Protein AF-A0A4V2REL2-F1 (afdb_monomer_lite)

Organism: NCBI:txid194963

Sequence (87 aa):
MHAETYAVINLAALNLIEAVSAAYFVTEEESAARHEFRAREMLKKVATALGYEVTAVVPGDRSEEGLKGSRPSANGGLRLVPNALVE
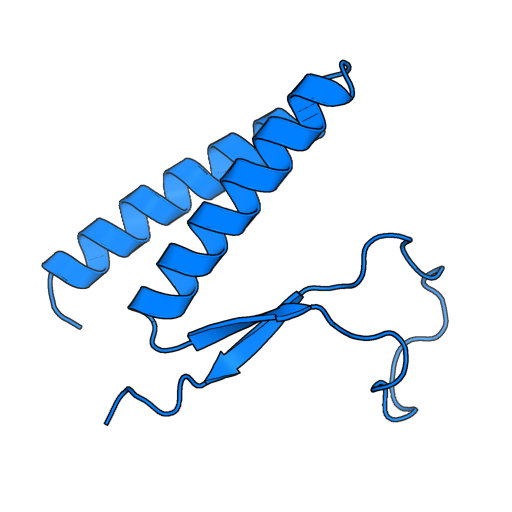
Structure (mmCIF, N/CA/C/O backbone):
data_AF-A0A4V2REL2-F1
#
_entry.id   AF-A0A4V2REL2-F1
#
loop_
_atom_site.group_PDB
_atom_site.id
_atom_site.type_symbol
_atom_site.label_atom_id
_atom_site.label_alt_id
_atom_site.label_comp_id
_atom_site.label_asym_id
_atom_site.label_entity_id
_atom_site.label_seq_id
_atom_site.pdbx_PDB_ins_code
_atom_site.Cartn_x
_atom_site.Cartn_y
_atom_site.Cartn_z
_atom_site.occupancy
_atom_site.B_iso_or_equiv
_atom_site.auth_seq_id
_atom_site.auth_comp_id
_atom_site.auth_asym_id
_atom_site.auth_atom_id
_atom_site.pdbx_PDB_model_num
ATOM 1 N N . MET A 1 1 ? -15.157 6.169 13.969 1.00 62.03 1 MET A N 1
ATOM 2 C CA . MET A 1 1 ? -13.928 6.512 13.217 1.00 62.03 1 MET A CA 1
ATOM 3 C C . MET A 1 1 ? -13.598 7.968 13.514 1.00 62.03 1 MET A C 1
ATOM 5 O O . MET A 1 1 ? -14.477 8.800 13.336 1.00 62.03 1 MET A O 1
ATOM 9 N N . HIS A 1 2 ? -12.419 8.263 14.062 1.00 79.81 2 HIS A N 1
ATOM 10 C CA . HIS A 1 2 ? -12.041 9.625 14.467 1.00 79.81 2 HIS A CA 1
ATOM 11 C C . HIS A 1 2 ? -11.497 10.393 13.247 1.00 79.81 2 HIS A C 1
ATOM 13 O O . HIS A 1 2 ? -10.912 9.781 12.352 1.00 79.81 2 HIS A O 1
ATOM 19 N N . ALA A 1 3 ? -11.698 11.714 13.182 1.00 82.75 3 ALA A N 1
ATOM 20 C CA . ALA A 1 3 ? -11.278 12.538 12.037 1.00 82.75 3 ALA A CA 1
ATOM 21 C C . ALA A 1 3 ? -9.771 12.413 11.732 1.00 82.75 3 ALA A C 1
ATOM 23 O O . ALA A 1 3 ? -9.360 12.400 10.573 1.00 82.75 3 ALA A O 1
ATOM 24 N N . GLU A 1 4 ? -8.960 12.231 12.773 1.00 83.50 4 GLU A N 1
ATOM 25 C CA . GLU A 1 4 ? -7.518 11.995 12.678 1.00 83.50 4 GLU A CA 1
ATOM 26 C C . GLU A 1 4 ? -7.190 10.686 11.947 1.00 83.50 4 GLU A C 1
ATOM 28 O O . GLU A 1 4 ? -6.356 10.674 11.043 1.00 83.50 4 GLU A O 1
ATOM 33 N N . THR A 1 5 ? -7.904 9.597 12.255 1.00 86.50 5 THR A N 1
ATOM 34 C CA . THR A 1 5 ? -7.747 8.305 11.569 1.00 86.50 5 THR A CA 1
ATOM 35 C C . THR A 1 5 ? -8.030 8.442 10.073 1.00 86.50 5 THR A C 1
ATOM 37 O O . THR A 1 5 ? -7.291 7.913 9.247 1.00 86.50 5 THR A O 1
ATOM 40 N N . TYR A 1 6 ? -9.067 9.199 9.709 1.00 88.75 6 TYR A N 1
ATOM 41 C CA . TYR A 1 6 ? -9.418 9.442 8.309 1.00 88.75 6 TYR A CA 1
ATOM 42 C C . TYR A 1 6 ? -8.341 10.248 7.569 1.00 88.75 6 TYR A C 1
ATOM 44 O O . TYR A 1 6 ? -7.983 9.909 6.442 1.00 88.75 6 TYR A O 1
ATOM 52 N N . ALA A 1 7 ? -7.778 11.278 8.208 1.00 90.94 7 ALA A N 1
ATOM 53 C CA . ALA A 1 7 ? -6.695 12.071 7.629 1.00 90.94 7 ALA A CA 1
ATOM 54 C C . ALA A 1 7 ? -5.433 11.226 7.374 1.00 90.94 7 ALA A C 1
ATOM 56 O O . ALA A 1 7 ? -4.847 11.303 6.292 1.00 90.94 7 ALA A O 1
ATOM 57 N N . VAL A 1 8 ? -5.057 10.375 8.336 1.00 89.19 8 VAL A N 1
ATOM 58 C CA . VAL A 1 8 ? -3.925 9.443 8.202 1.00 89.19 8 VAL A CA 1
ATOM 59 C C . VAL A 1 8 ? -4.157 8.459 7.056 1.00 89.19 8 VAL A C 1
ATOM 61 O O . VAL A 1 8 ? -3.272 8.285 6.215 1.00 89.19 8 VAL A O 1
ATOM 64 N N . ILE A 1 9 ? -5.350 7.857 6.986 1.00 93.94 9 ILE A N 1
ATOM 65 C CA . ILE A 1 9 ? -5.715 6.917 5.919 1.00 93.94 9 ILE A CA 1
ATOM 66 C C . ILE A 1 9 ? -5.647 7.599 4.554 1.00 93.94 9 ILE A C 1
ATOM 68 O O . ILE A 1 9 ? -5.011 7.068 3.649 1.00 93.94 9 ILE A O 1
ATOM 72 N N . ASN A 1 10 ? -6.247 8.780 4.401 1.00 95.56 10 ASN A N 1
ATOM 73 C CA . ASN A 1 10 ? -6.283 9.473 3.115 1.00 95.56 10 ASN A CA 1
ATOM 74 C C . ASN A 1 10 ? -4.891 9.858 2.622 1.00 95.56 10 ASN A C 1
ATOM 76 O O . ASN A 1 10 ? -4.571 9.639 1.454 1.00 95.56 10 ASN A O 1
ATOM 80 N N . LEU A 1 11 ? -4.046 10.400 3.501 1.00 96.25 11 LEU A N 1
ATOM 81 C CA . LEU A 1 11 ? -2.685 10.757 3.120 1.00 96.25 11 LEU A CA 1
ATOM 82 C C . LEU A 1 11 ? -1.884 9.512 2.719 1.00 96.25 11 LEU A C 1
ATOM 84 O O . LEU A 1 11 ? -1.200 9.525 1.695 1.00 96.25 11 LEU A O 1
ATOM 88 N N . ALA A 1 12 ? -1.979 8.426 3.488 1.00 96.38 12 ALA A N 1
ATOM 89 C CA . ALA A 1 12 ? -1.310 7.173 3.153 1.00 96.38 12 ALA A CA 1
ATOM 90 C C . ALA A 1 12 ? -1.841 6.571 1.838 1.00 96.38 12 ALA A C 1
ATOM 92 O O . ALA A 1 12 ? -1.047 6.108 1.022 1.00 96.38 12 ALA A O 1
ATOM 93 N N . ALA A 1 13 ? -3.151 6.638 1.586 1.00 97.00 13 ALA A N 1
ATOM 94 C CA . ALA A 1 13 ? -3.777 6.139 0.364 1.00 97.00 13 ALA A CA 1
ATOM 95 C C . ALA A 1 13 ? -3.337 6.918 -0.887 1.00 97.00 13 ALA A C 1
ATOM 97 O O . ALA A 1 13 ? -3.015 6.307 -1.904 1.00 97.00 13 ALA A O 1
ATOM 98 N N . LEU A 1 14 ? -3.248 8.250 -0.814 1.00 97.69 14 LEU A N 1
ATOM 99 C CA . LEU A 1 14 ? -2.723 9.059 -1.919 1.00 97.69 14 LEU A CA 1
ATOM 100 C C . LEU A 1 14 ? -1.262 8.704 -2.227 1.00 97.69 14 LEU A C 1
ATOM 102 O O . LEU A 1 14 ? -0.912 8.464 -3.382 1.00 97.69 14 LEU A O 1
ATOM 106 N N . ASN A 1 15 ? -0.430 8.583 -1.188 1.00 97.56 15 ASN A N 1
ATOM 107 C CA . ASN A 1 15 ? 0.970 8.177 -1.333 1.00 97.56 15 ASN A CA 1
ATOM 108 C C . ASN A 1 15 ? 1.118 6.749 -1.885 1.00 97.56 15 ASN A C 1
ATOM 110 O O . ASN A 1 15 ? 2.063 6.469 -2.621 1.00 97.56 15 ASN A O 1
ATOM 114 N N . LEU A 1 16 ? 0.202 5.843 -1.531 1.00 97.38 16 LEU A N 1
ATOM 115 C CA . LEU A 1 16 ? 0.153 4.485 -2.066 1.00 97.38 16 LEU A CA 1
ATOM 116 C C . LEU A 1 16 ? -0.118 4.495 -3.574 1.00 97.38 16 LEU A C 1
ATOM 118 O O . LEU A 1 16 ? 0.616 3.853 -4.321 1.00 97.38 16 LEU A O 1
ATOM 122 N N . ILE A 1 17 ? -1.139 5.234 -4.021 1.00 97.00 17 ILE A N 1
ATOM 123 C CA . ILE A 1 17 ? -1.504 5.341 -5.443 1.00 97.00 17 ILE A CA 1
ATOM 124 C C . ILE A 1 17 ? -0.336 5.909 -6.254 1.00 97.00 17 ILE A C 1
ATOM 126 O O . ILE A 1 17 ? 0.005 5.368 -7.307 1.00 97.00 17 ILE A O 1
ATOM 130 N N . GLU A 1 18 ? 0.306 6.961 -5.746 1.00 97.69 18 GLU A N 1
ATOM 131 C CA . GLU A 1 18 ? 1.478 7.576 -6.373 1.00 97.69 18 GLU A CA 1
ATOM 132 C C . GLU A 1 18 ? 2.632 6.571 -6.511 1.00 97.69 18 GLU A C 1
ATOM 134 O O . GLU A 1 18 ? 3.181 6.399 -7.597 1.00 97.69 18 GLU A O 1
ATOM 139 N N . ALA A 1 19 ? 2.967 5.862 -5.429 1.00 97.06 19 ALA A N 1
ATOM 140 C CA . ALA A 1 19 ? 4.061 4.900 -5.416 1.00 97.06 19 ALA A CA 1
ATOM 141 C C . ALA A 1 19 ? 3.806 3.710 -6.356 1.00 97.06 19 ALA A C 1
ATOM 143 O O . ALA A 1 19 ? 4.699 3.332 -7.107 1.00 97.06 19 ALA A O 1
ATOM 144 N N . VAL A 1 20 ? 2.592 3.150 -6.373 1.00 95.81 20 VAL A N 1
ATOM 145 C CA . VAL A 1 20 ? 2.234 2.054 -7.294 1.00 95.81 20 VAL A CA 1
ATOM 146 C C . VAL A 1 20 ? 2.292 2.518 -8.748 1.00 95.81 20 VAL A C 1
ATOM 148 O O . VAL A 1 20 ? 2.817 1.806 -9.601 1.00 95.81 20 VAL A O 1
ATOM 151 N N . SER A 1 21 ? 1.801 3.726 -9.031 1.00 96.06 21 SER A N 1
ATOM 152 C CA . SER A 1 21 ? 1.859 4.296 -10.380 1.00 96.06 21 SER A CA 1
ATOM 153 C C . SER A 1 21 ? 3.308 4.495 -10.832 1.00 96.06 21 SER A C 1
ATOM 155 O O . SER A 1 21 ? 3.663 4.116 -11.944 1.00 96.06 21 SER A O 1
ATOM 157 N N . ALA A 1 22 ? 4.169 5.025 -9.959 1.00 94.69 22 ALA A N 1
ATOM 158 C CA . ALA A 1 22 ? 5.588 5.196 -10.253 1.00 94.69 22 ALA A CA 1
ATOM 159 C C . ALA A 1 22 ? 6.298 3.849 -10.479 1.00 94.69 22 ALA A C 1
ATOM 161 O O . ALA A 1 22 ? 7.033 3.709 -11.452 1.00 94.69 22 ALA A O 1
ATOM 162 N N . ALA A 1 23 ? 6.021 2.838 -9.649 1.00 93.25 23 ALA A N 1
ATOM 163 C CA . ALA A 1 23 ? 6.563 1.490 -9.831 1.00 93.25 23 ALA A CA 1
ATOM 164 C C . ALA A 1 23 ? 6.162 0.869 -11.179 1.00 93.25 23 ALA A C 1
ATOM 166 O O . ALA A 1 23 ? 6.959 0.166 -11.788 1.00 93.25 23 ALA A O 1
ATOM 167 N N . TYR A 1 24 ? 4.944 1.143 -11.656 1.00 92.75 24 TYR A N 1
ATOM 168 C CA . TYR A 1 24 ? 4.442 0.602 -12.919 1.00 92.75 24 TYR A CA 1
ATOM 169 C C . TYR A 1 24 ? 5.067 1.259 -14.159 1.00 92.75 24 TYR A C 1
ATOM 171 O O . TYR A 1 24 ? 5.298 0.584 -15.160 1.00 92.75 24 TYR A O 1
ATOM 179 N N . PHE A 1 25 ? 5.308 2.574 -14.123 1.00 92.88 25 PHE A N 1
ATOM 180 C CA . PHE A 1 25 ? 5.762 3.326 -15.301 1.00 92.88 25 PHE A CA 1
ATOM 181 C C . PHE A 1 25 ? 7.281 3.500 -15.401 1.00 92.88 25 PHE A C 1
ATOM 183 O O . PHE A 1 25 ? 7.782 3.789 -16.489 1.00 92.88 25 PHE A O 1
ATOM 190 N N . VAL A 1 26 ? 8.025 3.360 -14.302 1.00 93.44 26 VAL A N 1
ATOM 191 C CA . VAL A 1 26 ? 9.482 3.518 -14.324 1.00 93.44 26 VAL A CA 1
ATOM 192 C C . VAL A 1 26 ? 10.148 2.290 -14.944 1.00 93.44 26 VAL A C 1
ATOM 194 O O . VAL A 1 26 ? 9.847 1.153 -14.602 1.00 93.44 26 VAL A O 1
ATOM 197 N N . THR A 1 27 ? 11.085 2.529 -15.861 1.00 87.56 27 THR A N 1
ATOM 198 C CA . THR A 1 27 ? 11.804 1.473 -16.592 1.00 87.56 27 THR A CA 1
ATOM 199 C C . THR A 1 27 ? 13.063 0.987 -15.876 1.00 87.56 27 THR A C 1
ATOM 201 O O . THR A 1 27 ? 13.589 -0.070 -16.208 1.00 87.56 27 THR A O 1
ATOM 204 N N . GLU A 1 28 ? 13.584 1.774 -14.932 1.00 95.38 28 GLU A N 1
ATOM 205 C CA . GLU A 1 28 ? 14.756 1.423 -14.131 1.00 95.38 28 GLU A CA 1
ATOM 206 C C . GLU A 1 28 ? 14.347 0.521 -12.961 1.00 95.38 28 GLU A C 1
ATOM 208 O O . GLU A 1 28 ? 13.598 0.937 -12.076 1.00 95.38 28 GLU A O 1
ATOM 213 N N . GLU A 1 29 ? 14.876 -0.702 -12.941 1.00 89.81 29 GLU A N 1
ATOM 214 C CA . GLU A 1 29 ? 14.506 -1.750 -11.982 1.00 89.81 29 GLU A CA 1
ATOM 215 C C . GLU A 1 29 ? 14.738 -1.336 -10.520 1.00 89.81 29 GLU A C 1
ATOM 217 O O . GLU A 1 29 ? 13.874 -1.537 -9.669 1.00 89.81 29 GLU A O 1
ATOM 222 N N . GLU A 1 30 ? 15.863 -0.679 -10.224 1.00 91.94 30 GLU A N 1
ATOM 223 C CA . GLU A 1 30 ? 16.166 -0.206 -8.868 1.00 91.94 30 GLU A CA 1
ATOM 224 C C . GLU A 1 30 ? 15.155 0.851 -8.396 1.00 91.94 30 GLU A C 1
ATOM 226 O O . GLU A 1 30 ? 14.716 0.864 -7.243 1.00 91.94 30 GLU A O 1
ATOM 231 N N . SER A 1 31 ? 14.750 1.739 -9.302 1.00 89.94 31 SER A N 1
ATOM 232 C CA . SER A 1 31 ? 13.772 2.777 -9.005 1.00 89.94 31 SER A CA 1
ATOM 233 C C . SER A 1 31 ? 12.369 2.190 -8.829 1.00 89.94 31 SER A C 1
ATOM 235 O O . SER A 1 31 ? 11.680 2.522 -7.860 1.00 89.94 31 SER A O 1
ATOM 237 N N . ALA A 1 32 ? 11.984 1.233 -9.679 1.00 90.69 32 ALA A N 1
ATOM 238 C CA . ALA A 1 32 ? 10.749 0.475 -9.520 1.00 90.69 32 ALA A CA 1
ATOM 239 C C . ALA A 1 32 ? 10.698 -0.240 -8.156 1.00 90.69 32 ALA A C 1
ATOM 241 O O . ALA A 1 32 ? 9.725 -0.074 -7.420 1.00 90.69 32 ALA A O 1
ATOM 242 N N . ALA A 1 33 ? 11.777 -0.916 -7.745 1.00 92.50 33 ALA A N 1
ATOM 243 C CA . ALA A 1 33 ? 11.861 -1.592 -6.448 1.00 92.50 33 ALA A CA 1
ATOM 244 C C . ALA A 1 33 ? 11.694 -0.629 -5.254 1.00 92.50 33 ALA A C 1
ATOM 246 O O . ALA A 1 33 ? 11.011 -0.949 -4.275 1.00 92.50 33 ALA A O 1
ATOM 247 N N . ARG A 1 34 ? 12.258 0.586 -5.331 1.00 94.69 34 ARG A N 1
ATOM 248 C CA . ARG A 1 34 ? 12.055 1.630 -4.305 1.00 94.69 34 ARG A CA 1
ATOM 249 C C . ARG A 1 34 ? 10.593 2.068 -4.218 1.00 94.69 34 ARG A C 1
ATOM 251 O O . ARG A 1 34 ? 10.061 2.238 -3.117 1.00 94.69 34 ARG A O 1
ATOM 258 N N . HIS A 1 35 ? 9.938 2.244 -5.361 1.00 95.44 35 HIS A N 1
ATOM 259 C CA . HIS A 1 35 ? 8.526 2.606 -5.420 1.00 95.44 35 HIS A CA 1
ATOM 260 C C . HIS A 1 35 ? 7.618 1.479 -4.911 1.00 95.44 35 HIS A C 1
ATOM 262 O O . HIS A 1 35 ? 6.696 1.748 -4.140 1.00 95.44 35 HIS A O 1
ATOM 268 N N . GLU A 1 36 ? 7.925 0.220 -5.227 1.00 93.38 36 GLU A N 1
ATOM 269 C CA . GLU A 1 36 ? 7.230 -0.942 -4.666 1.00 93.38 36 GLU A CA 1
ATOM 270 C C . GLU A 1 36 ? 7.376 -1.024 -3.144 1.00 93.38 36 GLU A C 1
ATOM 272 O O . GLU A 1 36 ? 6.395 -1.265 -2.434 1.00 93.38 36 GLU A O 1
ATOM 277 N N . PHE A 1 37 ? 8.580 -0.788 -2.618 1.00 93.25 37 PHE A N 1
ATOM 278 C CA . PHE A 1 37 ? 8.805 -0.743 -1.177 1.00 93.25 37 PHE A CA 1
ATOM 279 C C . PHE A 1 37 ? 7.972 0.366 -0.517 1.00 93.25 37 PHE A C 1
ATOM 281 O O . PHE A 1 37 ? 7.246 0.104 0.445 1.00 93.25 37 PHE A O 1
ATOM 288 N N . ARG A 1 38 ? 7.993 1.588 -1.074 1.00 96.12 38 ARG A N 1
ATOM 289 C CA . ARG A 1 38 ? 7.164 2.709 -0.591 1.00 96.12 38 ARG A CA 1
ATOM 290 C C . ARG A 1 38 ? 5.675 2.351 -0.614 1.00 96.12 38 ARG A C 1
ATOM 292 O O . ARG A 1 38 ? 4.975 2.631 0.358 1.00 96.12 38 ARG A O 1
ATOM 299 N N . ALA A 1 39 ? 5.197 1.714 -1.683 1.00 95.62 39 ALA A N 1
ATOM 300 C CA . ALA A 1 39 ? 3.814 1.259 -1.790 1.00 95.62 39 ALA A CA 1
ATOM 301 C C . ALA A 1 39 ? 3.463 0.253 -0.681 1.00 95.62 39 ALA A C 1
ATOM 303 O O . ALA A 1 39 ? 2.463 0.425 0.014 1.00 95.62 39 ALA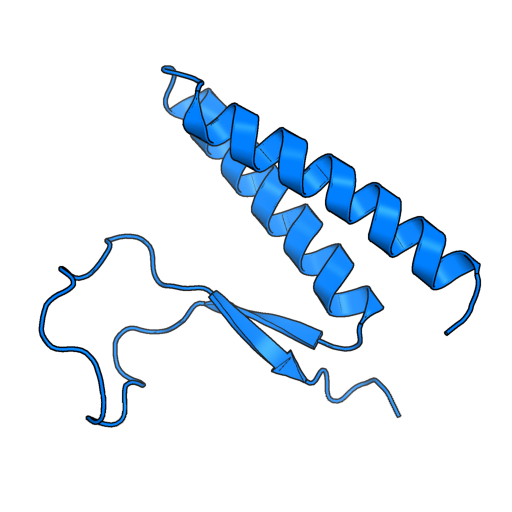 A O 1
ATOM 304 N N . ARG A 1 40 ? 4.312 -0.753 -0.437 1.00 93.88 40 ARG A N 1
ATOM 305 C CA . ARG A 1 40 ? 4.097 -1.732 0.645 1.00 93.88 40 ARG A CA 1
ATOM 306 C C . ARG A 1 40 ? 4.013 -1.064 2.017 1.00 93.88 40 ARG A C 1
ATOM 308 O O . ARG A 1 40 ? 3.134 -1.407 2.804 1.00 93.88 40 ARG A O 1
ATOM 315 N N . GLU A 1 41 ? 4.869 -0.086 2.290 1.00 95.44 41 GLU A N 1
ATOM 316 C CA . GLU A 1 41 ? 4.844 0.652 3.556 1.00 95.44 41 GLU A CA 1
ATOM 317 C C . GLU A 1 41 ? 3.575 1.504 3.716 1.00 95.44 41 GLU A C 1
ATOM 319 O O . GLU A 1 41 ? 2.994 1.545 4.801 1.00 95.44 41 GLU A O 1
ATOM 324 N N . MET A 1 42 ? 3.089 2.154 2.651 1.00 97.19 42 MET A N 1
ATOM 325 C CA . MET A 1 42 ? 1.827 2.905 2.722 1.00 97.19 42 MET A CA 1
ATOM 326 C C . MET A 1 42 ? 0.622 1.982 2.911 1.00 97.19 42 MET A C 1
ATOM 328 O O . MET A 1 42 ? -0.269 2.299 3.699 1.00 97.19 42 MET A O 1
ATOM 332 N N . LEU A 1 43 ? 0.619 0.816 2.260 1.00 95.25 43 LEU A N 1
ATOM 333 C CA . LEU A 1 43 ? -0.424 -0.190 2.443 1.00 95.25 43 LEU A CA 1
ATOM 334 C C . LEU A 1 43 ? -0.479 -0.691 3.893 1.00 95.25 43 LEU A C 1
ATOM 336 O O . LEU A 1 43 ? -1.568 -0.781 4.456 1.00 95.25 43 LEU A O 1
ATOM 340 N N . LYS A 1 44 ? 0.677 -0.949 4.524 1.00 94.44 44 LYS A N 1
ATOM 341 C CA . LYS A 1 44 ? 0.743 -1.300 5.953 1.00 94.44 44 LYS A CA 1
ATOM 342 C C . LYS A 1 44 ? 0.135 -0.208 6.830 1.00 94.44 44 LYS A C 1
ATOM 344 O O . LYS A 1 44 ? -0.685 -0.518 7.683 1.00 94.44 44 LYS A O 1
ATOM 349 N N . LYS A 1 45 ? 0.467 1.067 6.589 1.00 94.75 45 LYS A N 1
ATOM 350 C CA . LYS A 1 45 ? -0.095 2.195 7.357 1.00 94.75 45 LYS A CA 1
ATOM 351 C C . LYS A 1 45 ? -1.619 2.272 7.250 1.00 94.75 45 LYS A C 1
ATOM 353 O O . LYS A 1 45 ? -2.284 2.454 8.267 1.00 94.75 45 LYS A O 1
ATOM 358 N N . VAL A 1 46 ? -2.165 2.111 6.042 1.00 94.38 46 VAL A N 1
ATOM 359 C CA . VAL A 1 46 ? -3.621 2.076 5.822 1.00 94.38 46 VAL A CA 1
ATOM 360 C C . VAL A 1 46 ? -4.249 0.890 6.556 1.00 94.38 46 VAL A C 1
ATOM 362 O O . VAL A 1 46 ? -5.232 1.075 7.267 1.00 94.38 46 VAL A O 1
ATOM 365 N N . ALA A 1 47 ? -3.669 -0.306 6.429 1.00 93.25 47 ALA A N 1
ATOM 366 C CA . ALA A 1 47 ? -4.163 -1.507 7.098 1.00 93.25 47 ALA A CA 1
ATOM 367 C C . ALA A 1 47 ? -4.176 -1.341 8.623 1.00 93.25 47 ALA A C 1
ATOM 369 O O . ALA A 1 47 ? -5.214 -1.550 9.244 1.00 93.25 47 ALA A O 1
ATOM 370 N N . THR A 1 48 ? -3.075 -0.875 9.220 1.00 93.12 48 THR A N 1
ATOM 371 C CA . THR A 1 48 ? -2.974 -0.656 10.668 1.00 93.12 48 THR A CA 1
ATOM 372 C C . THR A 1 48 ? -3.999 0.358 11.164 1.00 93.12 48 THR A C 1
ATOM 374 O O . THR A 1 48 ? -4.649 0.115 12.177 1.00 93.12 48 THR A O 1
ATOM 377 N N . ALA A 1 49 ? -4.209 1.459 10.435 1.00 91.50 49 ALA A N 1
ATOM 378 C CA . ALA A 1 49 ? -5.220 2.458 10.787 1.00 91.50 49 ALA A CA 1
ATOM 379 C C . ALA A 1 49 ? -6.661 1.909 10.734 1.00 91.50 49 ALA A C 1
ATO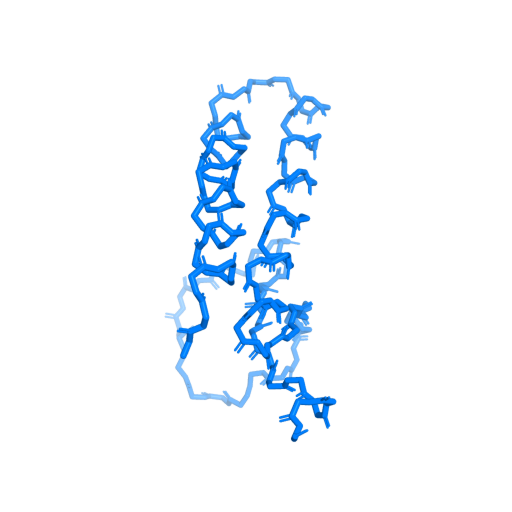M 381 O O . ALA A 1 49 ? -7.553 2.460 11.377 1.00 91.50 49 ALA A O 1
ATOM 382 N N . LEU A 1 50 ? -6.881 0.825 9.987 1.00 90.69 50 LEU A N 1
ATOM 383 C CA . LEU A 1 50 ? -8.149 0.101 9.892 1.00 90.69 50 LEU A CA 1
ATOM 384 C C . LEU A 1 50 ? -8.223 -1.123 10.823 1.00 90.69 50 LEU A C 1
ATOM 386 O O . LEU A 1 50 ? -9.217 -1.842 10.782 1.00 90.69 50 LEU A O 1
ATOM 390 N N . GLY A 1 51 ? -7.198 -1.370 11.645 1.00 90.94 51 GLY A N 1
ATOM 391 C CA . GLY A 1 51 ? -7.141 -2.525 12.546 1.00 90.94 51 GLY A CA 1
ATOM 392 C C . GLY A 1 51 ? -6.777 -3.843 11.860 1.00 90.94 51 GLY A C 1
ATOM 393 O O . GLY A 1 51 ? -7.169 -4.908 12.324 1.00 90.94 51 GLY A O 1
ATOM 394 N N . TYR A 1 52 ? -6.021 -3.786 10.765 1.00 93.25 52 TYR A N 1
ATOM 395 C CA . TYR A 1 52 ? -5.501 -4.947 10.044 1.00 93.25 52 TYR A CA 1
ATOM 396 C C . TYR A 1 52 ? -3.969 -4.944 9.998 1.00 93.25 52 TYR A C 1
ATOM 398 O O . TYR A 1 52 ? -3.311 -3.912 10.135 1.00 93.25 52 TYR A O 1
ATOM 406 N N . GLU A 1 53 ? -3.400 -6.110 9.728 1.00 93.19 53 GLU A N 1
ATOM 407 C CA . GLU A 1 53 ? -2.002 -6.311 9.369 1.00 93.19 53 GLU A CA 1
ATOM 408 C C . GLU A 1 53 ? -1.905 -6.854 7.934 1.00 93.19 53 GLU A C 1
ATOM 410 O O . GLU A 1 53 ? -2.789 -7.572 7.460 1.00 93.19 53 GLU A O 1
ATOM 415 N N . VAL A 1 54 ? -0.834 -6.491 7.225 1.00 90.88 54 VAL A N 1
ATOM 416 C CA . VAL A 1 54 ? -0.544 -6.976 5.869 1.00 90.88 54 VAL A CA 1
ATOM 417 C C . VAL A 1 54 ? 0.465 -8.114 5.953 1.00 90.88 54 VAL A C 1
ATOM 419 O O . VAL A 1 54 ? 1.617 -7.890 6.324 1.00 90.88 54 VAL A O 1
ATOM 422 N N . THR A 1 55 ? 0.066 -9.310 5.536 1.00 88.88 55 THR A N 1
ATOM 423 C CA . THR A 1 55 ? 0.924 -10.501 5.512 1.00 88.88 55 THR A CA 1
ATOM 424 C C . THR A 1 55 ? 1.146 -10.994 4.085 1.00 88.88 55 THR A C 1
ATOM 426 O O . THR A 1 55 ? 0.330 -10.770 3.188 1.00 88.88 55 THR A O 1
ATOM 429 N N . ALA A 1 56 ? 2.285 -11.646 3.845 1.00 84.25 56 ALA A N 1
ATOM 430 C CA . ALA A 1 56 ? 2.547 -12.296 2.567 1.00 84.25 56 ALA A CA 1
ATOM 431 C C . ALA A 1 56 ? 1.758 -13.610 2.475 1.00 84.25 56 ALA A C 1
ATOM 433 O O . ALA A 1 56 ? 1.733 -14.404 3.413 1.00 84.25 56 ALA A O 1
ATOM 434 N N . VAL A 1 57 ? 1.137 -13.857 1.324 1.00 80.12 57 VAL A N 1
ATOM 435 C CA . VAL A 1 57 ? 0.501 -15.134 1.007 1.00 80.12 57 VAL A CA 1
ATOM 436 C C . VAL A 1 57 ? 1.606 -16.137 0.711 1.00 80.12 57 VAL A C 1
ATOM 438 O O . VAL A 1 57 ? 2.292 -16.035 -0.309 1.00 80.12 57 VAL A O 1
ATOM 441 N N . VAL A 1 58 ? 1.769 -17.117 1.598 1.00 69.31 58 VAL A N 1
ATOM 442 C CA . VAL A 1 58 ? 2.651 -18.257 1.350 1.00 69.31 58 VAL A CA 1
ATOM 443 C C . VAL A 1 58 ? 1.998 -19.135 0.272 1.00 69.31 58 VAL A C 1
ATOM 445 O O . VAL A 1 58 ? 0.823 -19.495 0.410 1.00 69.31 58 VAL A O 1
ATOM 448 N N . PRO A 1 59 ? 2.707 -19.488 -0.816 1.00 56.28 59 PRO A N 1
ATOM 449 C CA . PRO A 1 59 ? 2.205 -20.442 -1.796 1.00 56.28 59 PRO A CA 1
ATOM 450 C C . PRO A 1 59 ? 2.108 -21.826 -1.133 1.00 56.28 59 PRO A C 1
ATOM 452 O O . PRO A 1 59 ? 3.092 -22.548 -1.031 1.00 56.28 59 PRO A O 1
ATOM 455 N N . GLY A 1 60 ? 0.928 -22.158 -0.614 1.00 56.06 60 GLY A N 1
ATOM 456 C CA . GLY A 1 60 ? 0.665 -23.403 0.117 1.00 56.06 60 GLY A CA 1
ATOM 457 C C . GLY A 1 60 ? -0.654 -23.390 0.892 1.00 56.06 60 GLY A C 1
ATOM 458 O O . GLY A 1 60 ? -1.229 -24.445 1.114 1.00 56.06 60 GLY A O 1
ATOM 459 N N . ASP A 1 61 ? -1.180 -22.205 1.219 1.00 50.50 61 ASP A N 1
ATOM 460 C CA . ASP A 1 61 ? -2.418 -22.039 2.006 1.00 50.50 61 ASP A CA 1
ATOM 461 C C . ASP A 1 61 ? -3.691 -21.914 1.137 1.00 50.50 61 ASP A C 1
ATOM 463 O O . ASP A 1 61 ? -4.762 -21.512 1.593 1.00 50.50 61 ASP A O 1
ATOM 467 N N . ARG A 1 62 ? -3.590 -22.231 -0.162 1.00 53.97 62 ARG A N 1
ATOM 468 C CA . ARG A 1 62 ? -4.773 -22.351 -1.021 1.00 53.97 62 ARG A CA 1
ATOM 469 C C . ARG A 1 62 ? -5.432 -23.694 -0.723 1.00 53.97 62 ARG A C 1
ATOM 471 O O . ARG A 1 62 ? -5.074 -24.694 -1.336 1.00 53.97 62 ARG A O 1
ATOM 478 N N . SER A 1 63 ? -6.418 -23.698 0.176 1.00 49.72 63 SER A N 1
ATOM 479 C CA . SER A 1 63 ? -7.502 -24.683 0.077 1.00 49.72 63 SER A CA 1
ATOM 480 C C . SER A 1 63 ? -7.987 -24.707 -1.376 1.00 49.72 63 SER A C 1
ATOM 482 O O . SER A 1 63 ? -8.116 -23.655 -2.004 1.00 49.72 63 SER A O 1
ATOM 484 N N . GLU A 1 64 ? -8.162 -25.908 -1.921 1.00 45.97 64 GLU A N 1
ATOM 485 C CA . GLU A 1 64 ? -8.215 -26.238 -3.354 1.00 45.97 64 GLU A CA 1
ATOM 486 C C . GLU A 1 64 ? -9.386 -25.639 -4.161 1.00 45.97 64 GLU A C 1
ATOM 488 O O . GLU A 1 64 ? -9.632 -26.033 -5.301 1.00 45.97 64 GLU A O 1
ATOM 493 N N . GLU A 1 65 ? -10.101 -24.646 -3.648 1.00 46.56 65 GLU A N 1
ATOM 494 C CA . GLU A 1 65 ? -11.285 -24.097 -4.296 1.00 46.56 65 GLU A CA 1
ATOM 495 C C . GLU A 1 65 ? -11.032 -22.690 -4.830 1.00 46.56 65 GLU A C 1
ATOM 497 O O . GLU A 1 65 ? -11.176 -21.677 -4.153 1.00 46.56 65 GLU A O 1
ATOM 502 N N . GLY A 1 66 ? -10.688 -22.644 -6.117 1.00 46.75 66 GLY A N 1
ATOM 503 C CA . GLY A 1 66 ? -10.877 -21.452 -6.936 1.00 46.75 66 GLY A CA 1
ATOM 504 C C . GLY A 1 66 ? -9.587 -20.781 -7.376 1.00 46.75 66 GLY A C 1
ATOM 505 O O . GLY A 1 66 ? -9.140 -19.807 -6.783 1.00 46.75 66 GLY A O 1
ATOM 506 N N . LEU A 1 67 ? -9.024 -21.273 -8.481 1.00 44.56 67 LEU A N 1
ATOM 507 C CA . LEU A 1 67 ? -8.746 -20.502 -9.707 1.00 44.56 67 LEU A CA 1
ATOM 508 C C . LEU A 1 67 ? -7.715 -21.271 -10.542 1.00 44.56 67 LEU A C 1
ATOM 510 O O . LEU A 1 67 ? -6.504 -21.055 -10.460 1.00 44.56 67 LEU A O 1
ATOM 514 N N . LYS A 1 68 ? -8.227 -22.174 -11.386 1.00 47.16 68 LYS A N 1
ATOM 515 C CA . LYS A 1 68 ? -7.515 -22.645 -12.576 1.00 47.16 68 LYS A CA 1
ATOM 516 C C . LYS A 1 68 ? -7.181 -21.422 -13.436 1.00 47.16 68 LYS A C 1
ATOM 518 O O . LYS A 1 68 ? -8.095 -20.756 -13.910 1.00 47.16 68 LYS A O 1
ATOM 523 N N . GLY A 1 69 ? -5.895 -21.157 -13.665 1.00 43.41 69 GLY A N 1
ATOM 524 C CA . GLY A 1 69 ? -5.468 -20.368 -14.826 1.00 43.41 69 GLY A CA 1
ATOM 525 C C . GLY A 1 69 ? -4.441 -19.263 -14.602 1.00 43.41 69 GLY A C 1
ATOM 526 O O . GLY A 1 69 ? -3.864 -18.809 -15.584 1.00 43.41 69 GLY A O 1
ATOM 527 N N . SER A 1 70 ? -4.138 -18.853 -13.371 1.00 43.44 70 SER A N 1
ATOM 528 C CA . SER A 1 70 ? -3.092 -17.841 -13.165 1.00 43.44 70 SER A CA 1
ATOM 529 C C . SER A 1 70 ? -1.776 -18.509 -12.800 1.00 43.44 70 SER A C 1
ATOM 531 O O . SER A 1 70 ? -1.668 -19.138 -11.746 1.00 43.44 70 SER A O 1
ATOM 533 N N . ARG A 1 71 ? -0.782 -18.365 -13.692 1.00 44.50 71 ARG A N 1
ATOM 534 C CA . ARG A 1 71 ? 0.636 -18.661 -13.428 1.00 44.50 71 ARG A CA 1
ATOM 535 C C . ARG A 1 71 ? 0.992 -18.213 -12.002 1.00 44.50 71 ARG A C 1
ATOM 537 O O . ARG A 1 71 ? 0.532 -17.140 -11.602 1.00 44.50 71 ARG A O 1
ATOM 544 N N . PRO A 1 72 ? 1.797 -18.981 -11.245 1.00 45.06 72 PRO A N 1
ATOM 545 C CA . PRO A 1 72 ? 2.323 -18.493 -9.981 1.00 45.06 72 PRO A CA 1
ATOM 546 C C . PRO A 1 72 ? 3.085 -17.205 -10.286 1.00 45.06 72 PRO A C 1
ATOM 548 O O . PRO A 1 72 ? 4.113 -17.219 -10.961 1.00 45.06 72 PRO A O 1
ATOM 551 N N . SER A 1 73 ? 2.519 -16.073 -9.874 1.00 46.94 73 SER A N 1
ATOM 552 C CA . SER A 1 73 ? 3.261 -14.826 -9.853 1.00 46.94 73 SER A CA 1
ATOM 553 C C . SER A 1 73 ? 4.451 -15.069 -8.933 1.00 46.94 73 SER A C 1
ATOM 555 O O . SER A 1 73 ? 4.261 -15.521 -7.803 1.00 46.94 73 SER A O 1
ATOM 557 N N . ALA A 1 74 ? 5.666 -14.790 -9.407 1.00 47.84 74 ALA A N 1
ATOM 558 C CA . ALA A 1 74 ? 6.867 -14.802 -8.569 1.00 47.84 74 ALA A CA 1
ATOM 559 C C . ALA A 1 74 ? 6.733 -13.849 -7.360 1.00 47.84 74 ALA A C 1
ATOM 561 O O . ALA A 1 74 ? 7.473 -13.959 -6.388 1.00 47.84 74 ALA A O 1
ATOM 562 N N . ASN A 1 75 ? 5.730 -12.967 -7.392 1.00 54.84 75 ASN A N 1
ATOM 563 C CA . ASN A 1 75 ? 5.320 -12.129 -6.284 1.00 54.84 75 ASN A CA 1
ATOM 564 C C . ASN A 1 75 ? 4.210 -12.840 -5.504 1.00 54.84 75 ASN A C 1
ATOM 566 O O . ASN A 1 75 ? 3.049 -12.853 -5.927 1.00 54.84 75 ASN A O 1
ATOM 570 N N . GLY A 1 76 ? 4.570 -13.425 -4.357 1.00 66.56 76 GLY A N 1
ATOM 571 C CA . GLY A 1 76 ? 3.598 -13.873 -3.361 1.00 66.56 76 GLY A CA 1
ATOM 572 C C . GLY A 1 76 ? 2.578 -12.762 -3.0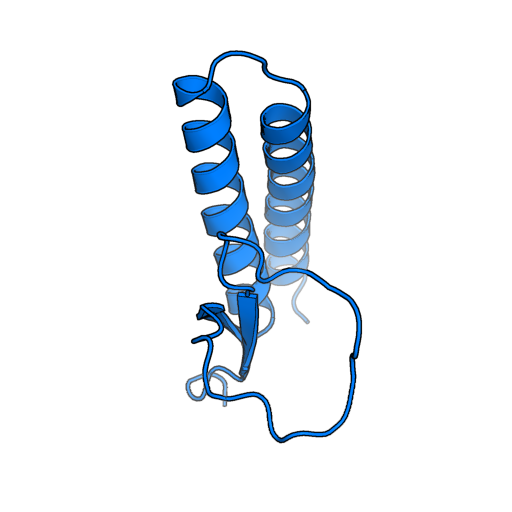93 1.00 66.56 76 GLY A C 1
ATOM 573 O O . GLY A 1 76 ? 2.947 -11.593 -2.950 1.00 66.56 76 GLY A O 1
ATOM 574 N N . GLY A 1 77 ? 1.290 -13.113 -3.107 1.00 79.88 77 GLY A N 1
ATOM 575 C CA . GLY A 1 77 ? 0.207 -12.155 -2.885 1.00 79.88 77 GLY A CA 1
ATOM 576 C C . GLY A 1 77 ? 0.284 -11.511 -1.499 1.00 79.88 77 GLY A C 1
ATOM 577 O O . GLY A 1 77 ? 1.067 -11.929 -0.650 1.00 79.88 77 GLY A O 1
ATOM 578 N N . LEU A 1 78 ? -0.550 -10.508 -1.247 1.00 85.44 78 LEU A N 1
ATOM 579 C CA . LEU A 1 78 ? -0.710 -9.919 0.083 1.00 85.44 78 LEU A CA 1
ATOM 580 C C . LEU A 1 78 ? -2.101 -10.248 0.623 1.00 85.44 78 LEU A C 1
ATOM 582 O O . LEU A 1 78 ? -3.070 -10.276 -0.137 1.00 85.44 78 LEU A O 1
ATOM 586 N N . ARG A 1 79 ? -2.198 -10.490 1.929 1.00 88.62 79 ARG A N 1
ATOM 587 C CA . ARG A 1 79 ? -3.452 -10.724 2.649 1.00 88.62 79 ARG A CA 1
ATOM 588 C C . ARG A 1 79 ? -3.577 -9.725 3.794 1.00 88.62 79 ARG A C 1
ATOM 590 O O . ARG A 1 79 ? -2.589 -9.396 4.442 1.00 88.62 79 ARG A O 1
ATOM 597 N N . LEU A 1 80 ? -4.800 -9.265 4.039 1.00 89.31 80 LEU A N 1
ATOM 598 C CA . LEU A 1 80 ? -5.145 -8.525 5.248 1.00 89.31 80 LEU A CA 1
ATOM 599 C C . LEU A 1 80 ? -5.615 -9.510 6.315 1.00 89.31 80 LEU A C 1
ATOM 601 O O . LEU A 1 80 ? -6.495 -10.334 6.052 1.00 89.31 80 LEU A O 1
ATOM 605 N N . VAL A 1 81 ? -5.031 -9.428 7.504 1.00 91.25 81 VAL A N 1
ATOM 606 C CA . VAL A 1 81 ? -5.453 -10.197 8.680 1.00 91.25 81 VAL A CA 1
ATOM 607 C C . VAL A 1 81 ? -5.902 -9.227 9.772 1.00 91.25 81 VAL A C 1
ATOM 609 O O . VAL A 1 81 ? -5.280 -8.175 9.913 1.00 91.25 81 VAL A O 1
ATOM 612 N N . P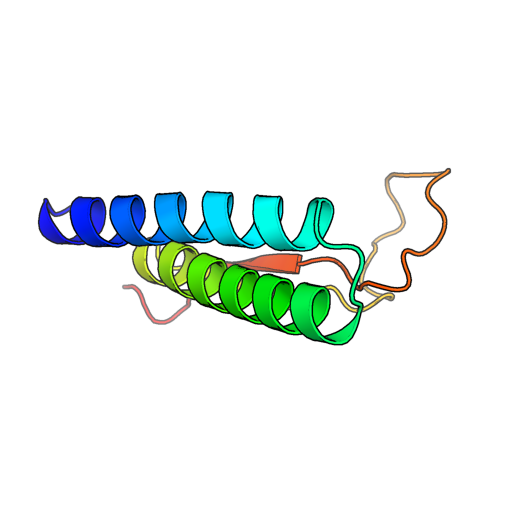RO A 1 82 ? -6.995 -9.501 10.506 1.00 90.12 82 PRO A N 1
ATOM 613 C CA . PRO A 1 82 ? -7.398 -8.654 11.624 1.00 90.12 82 PRO A CA 1
ATOM 614 C C . PRO A 1 82 ? -6.269 -8.551 12.650 1.00 90.12 82 PRO A C 1
ATOM 616 O O . PRO A 1 82 ? -5.651 -9.557 12.999 1.00 90.12 82 PRO A O 1
ATOM 619 N N . ASN A 1 83 ? -5.993 -7.342 13.125 1.00 83.75 83 ASN A N 1
ATOM 620 C CA . ASN A 1 83 ? -4.994 -7.118 14.153 1.00 83.75 83 ASN A CA 1
ATOM 621 C C . ASN A 1 83 ? -5.621 -7.422 15.522 1.00 83.75 83 ASN A C 1
ATOM 623 O O . ASN A 1 83 ? -6.523 -6.711 15.959 1.00 83.75 83 ASN A O 1
ATOM 627 N N . ALA A 1 84 ? -5.143 -8.465 16.206 1.00 68.81 84 ALA A N 1
ATOM 628 C CA . ALA A 1 84 ? -5.670 -8.911 17.503 1.00 68.81 84 ALA A CA 1
ATOM 629 C C . ALA A 1 84 ? -5.444 -7.908 18.660 1.00 68.81 84 ALA A C 1
ATOM 631 O O . ALA A 1 84 ? -5.852 -8.168 19.785 1.00 68.81 84 ALA A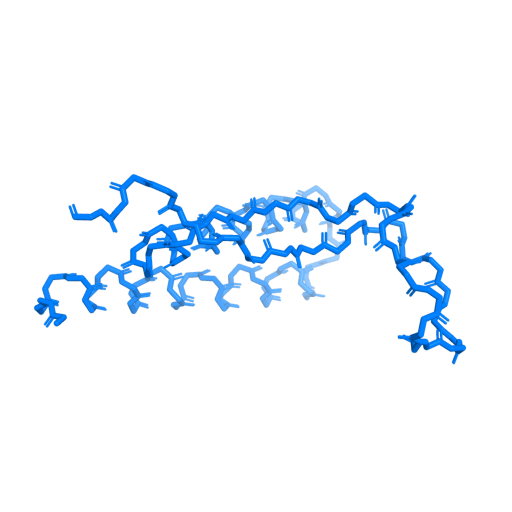 O 1
ATOM 632 N N . LEU A 1 85 ? -4.780 -6.778 18.393 1.00 58.47 85 LEU A N 1
ATOM 633 C CA . LEU A 1 85 ? -4.465 -5.716 19.357 1.00 58.47 85 LEU A CA 1
ATOM 634 C C . LEU A 1 85 ? -5.464 -4.545 19.353 1.00 58.47 85 LEU A C 1
ATOM 636 O O . LEU A 1 85 ? -5.221 -3.553 20.036 1.00 58.47 85 LEU A O 1
ATOM 640 N N . VAL A 1 86 ? -6.549 -4.621 18.577 1.00 52.72 86 VAL A N 1
ATOM 641 C CA . VAL A 1 86 ? -7.589 -3.581 18.525 1.00 52.72 86 VAL A CA 1
ATOM 642 C C . VAL A 1 86 ? -8.878 -4.114 19.162 1.00 52.72 86 VAL A C 1
ATOM 644 O O . VAL A 1 86 ? -9.821 -4.465 18.456 1.00 52.72 86 VAL A O 1
ATOM 647 N N . GLU A 1 87 ? -8.890 -4.197 20.495 1.00 43.06 87 GLU A N 1
ATOM 648 C CA . GLU A 1 87 ? -10.109 -4.180 21.328 1.00 43.06 87 GLU A CA 1
ATOM 649 C C . GLU A 1 87 ? -10.210 -2.839 22.064 1.00 43.06 87 GLU A C 1
ATOM 651 O O . GLU A 1 87 ? -9.162 -2.353 22.556 1.00 43.06 87 GLU A O 1
#

Secondary structure (DSSP, 8-state):
--HHHHHHHHHHHHHHHHHHHHHHH---HHHHHHHHHHHHHHHHHHHHHTTEEEEE--TT---S-S-TT----SS--EEEEE-TT--

Foldseek 3Di:
DDPVLVVQLVVLVVQLVVLCVQLVPDPDPVRNVVSVVSNVVSVQSNLVSVQWGKDFADVPPDPPDDDPDDDPDPGGDIDIDGHPPPD

pLDDT: mean 80.9, std 18.82, range [43.06, 97.69]

Radius of gyration: 15.48 Å; chains: 1; bounding box: 30×39×38 Å